Protein AF-A0A7T8GMZ3-F1 (afdb_monomer_lite)

Structure (mmCIF, N/CA/C/O backbone):
data_AF-A0A7T8GMZ3-F1
#
_entry.id   AF-A0A7T8GMZ3-F1
#
loop_
_atom_site.group_PDB
_atom_site.id
_atom_site.type_symbol
_atom_site.label_atom_id
_atom_site.label_alt_id
_atom_site.label_comp_id
_atom_site.label_asym_id
_atom_site.label_entity_id
_atom_site.label_seq_id
_atom_site.pdbx_PDB_ins_code
_atom_site.Cartn_x
_atom_site.Cartn_y
_atom_site.Cartn_z
_atom_site.occupancy
_atom_site.B_iso_or_equiv
_atom_site.auth_seq_id
_atom_site.auth_comp_id
_atom_site.auth_asym_id
_atom_site.auth_atom_id
_atom_site.pdbx_PDB_model_num
ATOM 1 N N . MET A 1 1 ? 9.319 -2.677 -17.318 1.00 57.78 1 MET A N 1
ATOM 2 C CA . MET A 1 1 ? 8.868 -2.904 -15.926 1.00 57.78 1 MET A CA 1
ATOM 3 C C . MET A 1 1 ? 9.512 -4.155 -15.301 1.00 57.78 1 MET A C 1
ATOM 5 O O . MET A 1 1 ? 8.886 -4.808 -14.489 1.00 57.78 1 MET A O 1
ATOM 9 N N . ARG A 1 2 ? 10.776 -4.483 -15.626 1.00 77.12 2 ARG A N 1
ATOM 10 C CA . ARG A 1 2 ? 11.410 -5.750 -15.202 1.00 77.12 2 ARG A CA 1
ATOM 11 C C . ARG A 1 2 ? 12.049 -5.692 -13.804 1.00 77.12 2 ARG A C 1
ATOM 13 O O . ARG A 1 2 ? 12.269 -6.721 -13.184 1.00 77.12 2 ARG A O 1
ATOM 20 N N . CYS A 1 3 ? 12.330 -4.492 -13.287 1.00 81.62 3 CYS A N 1
ATOM 21 C CA . CYS A 1 3 ? 13.079 -4.329 -12.035 1.00 81.62 3 CYS A CA 1
ATOM 22 C C . CYS A 1 3 ? 12.277 -4.707 -10.781 1.00 81.62 3 CYS A C 1
ATOM 24 O O . CYS A 1 3 ? 12.841 -5.304 -9.875 1.00 81.62 3 CYS A O 1
ATOM 26 N N . LEU A 1 4 ? 10.973 -4.402 -10.728 1.00 81.38 4 LEU A N 1
ATOM 27 C CA . LEU A 1 4 ? 10.117 -4.828 -9.608 1.00 81.38 4 LEU A CA 1
ATOM 28 C C . LEU A 1 4 ? 9.795 -6.324 -9.663 1.00 81.38 4 LEU A C 1
ATOM 30 O O . LEU A 1 4 ? 9.613 -6.943 -8.622 1.00 81.38 4 LEU A O 1
ATOM 34 N N . GLU A 1 5 ? 9.768 -6.907 -10.861 1.00 82.31 5 GLU A N 1
ATOM 35 C CA . GLU A 1 5 ? 9.602 -8.352 -11.038 1.00 82.31 5 GLU A CA 1
ATOM 36 C C . GLU A 1 5 ? 10.851 -9.103 -10.560 1.00 82.31 5 GLU A C 1
ATOM 38 O O . GLU A 1 5 ? 10.732 -10.129 -9.900 1.00 82.31 5 GLU A O 1
ATOM 43 N N . ALA A 1 6 ? 12.044 -8.558 -10.826 1.00 85.62 6 ALA A N 1
ATOM 44 C CA . ALA A 1 6 ? 13.308 -9.119 -10.356 1.00 85.62 6 ALA A CA 1
ATOM 45 C C . ALA A 1 6 ? 13.567 -8.863 -8.859 1.00 85.62 6 ALA A C 1
ATOM 47 O O . ALA A 1 6 ? 14.058 -9.746 -8.163 1.00 85.62 6 ALA A O 1
ATOM 48 N N . GLN A 1 7 ? 13.249 -7.663 -8.355 1.00 85.81 7 GLN A N 1
ATOM 49 C CA . GLN A 1 7 ? 13.487 -7.258 -6.966 1.00 85.81 7 GLN A CA 1
ATOM 50 C C . GLN A 1 7 ? 12.310 -6.423 -6.414 1.00 85.81 7 GLN A C 1
ATOM 52 O O . GLN A 1 7 ? 12.389 -5.191 -6.327 1.00 85.81 7 GLN A O 1
ATOM 57 N N . PRO A 1 8 ? 11.223 -7.071 -5.957 1.00 83.81 8 PRO A N 1
ATOM 58 C CA . PRO A 1 8 ? 9.999 -6.390 -5.510 1.00 83.81 8 PRO A CA 1
ATOM 59 C C . PRO A 1 8 ? 10.161 -5.578 -4.216 1.00 83.81 8 PRO A C 1
ATOM 61 O O . PRO A 1 8 ? 9.295 -4.771 -3.873 1.00 83.81 8 PRO A O 1
ATOM 64 N N . LYS A 1 9 ? 11.274 -5.766 -3.492 1.00 86.00 9 LYS A N 1
ATOM 65 C CA . LYS A 1 9 ? 11.631 -5.025 -2.266 1.00 86.00 9 LYS A CA 1
ATOM 66 C C . LYS A 1 9 ? 12.668 -3.920 -2.510 1.00 86.00 9 LYS A C 1
ATOM 68 O O . LYS A 1 9 ? 13.265 -3.405 -1.574 1.00 86.00 9 LYS A O 1
ATOM 73 N N . SER A 1 10 ? 12.928 -3.566 -3.770 1.00 89.50 10 SER A N 1
ATOM 74 C CA . SER A 1 10 ? 13.858 -2.484 -4.106 1.00 89.50 10 SER A CA 1
ATOM 75 C C . SER A 1 10 ? 13.242 -1.122 -3.787 1.00 89.50 10 SER A C 1
ATOM 77 O O . SER A 1 10 ? 12.399 -0.625 -4.534 1.00 89.50 10 SER A O 1
ATOM 79 N N . TYR A 1 11 ? 13.708 -0.488 -2.710 1.00 84.69 11 TYR A N 1
ATOM 80 C CA . TYR A 1 11 ? 13.287 0.864 -2.334 1.00 84.69 11 TYR A CA 1
ATOM 81 C C . TYR A 1 11 ? 13.489 1.875 -3.474 1.00 84.69 11 TYR A C 1
ATOM 83 O O . TYR A 1 11 ? 12.559 2.592 -3.842 1.00 84.69 11 TYR A O 1
ATOM 91 N N . CYS A 1 12 ? 14.675 1.880 -4.094 1.00 87.38 12 CYS A N 1
ATOM 92 C CA . CYS A 1 12 ? 15.011 2.813 -5.172 1.00 87.38 12 CYS A CA 1
ATOM 93 C C . CYS A 1 12 ? 14.072 2.678 -6.375 1.00 87.38 12 CYS A C 1
ATOM 95 O O . CYS A 1 12 ? 13.727 3.679 -6.993 1.00 87.38 12 CYS A O 1
ATOM 97 N N . THR A 1 13 ? 13.620 1.459 -6.690 1.00 90.81 13 THR A N 1
ATOM 98 C CA . THR A 1 13 ? 12.714 1.233 -7.824 1.00 90.81 13 THR A CA 1
ATOM 99 C C . THR A 1 13 ? 11.327 1.815 -7.553 1.00 90.81 13 THR A C 1
ATOM 101 O O . THR A 1 13 ? 10.772 2.496 -8.416 1.00 90.81 13 THR A O 1
ATOM 104 N N . TRP A 1 14 ? 10.782 1.601 -6.352 1.00 88.75 14 TRP A N 1
ATOM 105 C CA . TRP A 1 14 ? 9.508 2.201 -5.940 1.00 88.75 14 TRP A CA 1
ATOM 106 C C . TRP A 1 14 ? 9.589 3.729 -5.887 1.00 88.75 14 TRP A C 1
ATOM 108 O O . TRP A 1 14 ? 8.703 4.415 -6.396 1.00 88.75 14 TRP A O 1
ATOM 118 N N . HIS A 1 15 ? 10.678 4.263 -5.333 1.00 86.88 15 HIS A N 1
ATOM 119 C CA . HIS A 1 15 ? 10.877 5.704 -5.214 1.00 86.88 15 HIS A CA 1
ATOM 120 C C . HIS A 1 15 ? 11.046 6.382 -6.579 1.00 86.88 15 HIS A C 1
ATOM 122 O O . HIS A 1 15 ? 10.379 7.371 -6.867 1.00 86.88 15 HIS A O 1
ATOM 128 N N . HIS A 1 16 ? 11.877 5.818 -7.458 1.00 88.62 16 HIS A N 1
ATOM 129 C CA . HIS A 1 16 ? 12.064 6.347 -8.807 1.00 88.62 16 HIS A CA 1
ATOM 130 C C . HIS A 1 16 ? 10.757 6.331 -9.60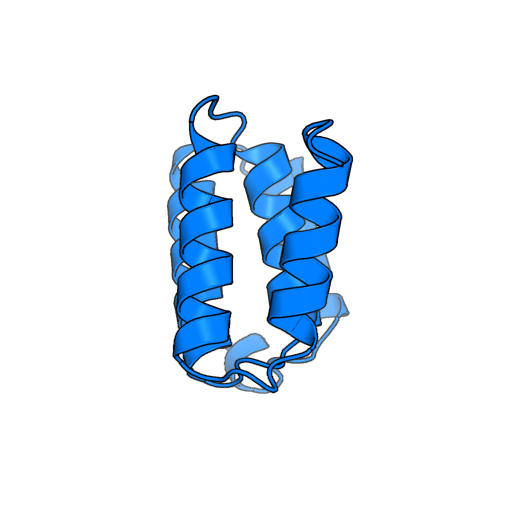9 1.00 88.62 16 HIS A C 1
ATOM 132 O O . HIS A 1 16 ? 10.445 7.285 -10.318 1.00 88.62 16 HIS A O 1
ATOM 138 N N . ARG A 1 17 ? 9.946 5.277 -9.448 1.00 90.06 17 ARG A N 1
ATOM 139 C CA . ARG A 1 17 ? 8.623 5.198 -10.070 1.00 90.06 17 ARG A CA 1
ATOM 140 C C . ARG A 1 17 ? 7.694 6.310 -9.585 1.00 90.06 17 ARG A C 1
ATOM 142 O O . ARG A 1 17 ? 7.010 6.912 -10.407 1.00 90.06 17 ARG A O 1
ATOM 149 N N . LEU A 1 18 ? 7.681 6.588 -8.280 1.00 88.06 18 LEU A N 1
ATOM 150 C CA . LEU A 1 18 ? 6.905 7.692 -7.714 1.00 88.06 18 LEU A CA 1
ATOM 151 C C . LEU A 1 18 ? 7.346 9.041 -8.298 1.00 88.06 18 LEU A C 1
ATOM 153 O O . LEU A 1 18 ? 6.496 9.819 -8.713 1.00 88.06 18 LEU A O 1
ATOM 157 N N . TRP A 1 19 ? 8.658 9.278 -8.374 1.00 87.62 19 TRP A N 1
ATOM 158 C CA . TRP A 1 19 ? 9.232 10.515 -8.909 1.00 87.62 19 TRP A CA 1
ATOM 159 C C . TRP A 1 19 ? 8.844 10.761 -10.375 1.00 87.62 19 TRP A C 1
ATOM 161 O O . TRP A 1 19 ? 8.419 11.858 -10.724 1.00 87.62 19 TRP A O 1
ATOM 171 N N . ILE A 1 20 ? 8.896 9.732 -11.231 1.00 88.31 20 ILE A N 1
ATOM 172 C CA . ILE A 1 20 ? 8.454 9.861 -12.633 1.00 88.31 20 ILE A CA 1
ATOM 173 C C . ILE A 1 20 ? 6.978 10.280 -12.706 1.00 88.31 20 ILE A C 1
ATOM 175 O O . ILE A 1 20 ? 6.612 11.136 -13.510 1.00 88.31 20 ILE A O 1
ATOM 179 N N . LEU A 1 21 ? 6.125 9.670 -11.880 1.00 85.94 21 LEU A N 1
ATOM 180 C CA . LEU A 1 21 ? 4.690 9.956 -11.877 1.00 85.94 21 LEU A CA 1
ATOM 181 C C . LEU A 1 21 ? 4.360 11.328 -11.275 1.00 85.94 21 LEU A C 1
ATOM 183 O O . LEU A 1 21 ? 3.350 11.911 -11.654 1.00 85.94 21 LEU A O 1
ATOM 187 N N . SER A 1 22 ? 5.181 11.846 -10.355 1.00 82.12 22 SER A N 1
ATOM 188 C CA . SER A 1 22 ? 4.955 13.166 -9.758 1.00 82.12 22 SER A CA 1
ATOM 189 C C . SER A 1 22 ? 5.458 14.316 -10.623 1.00 82.12 22 SER A C 1
ATOM 191 O O . SER A 1 22 ? 4.766 15.323 -10.720 1.00 82.12 22 SER A O 1
ATOM 193 N N . GLU A 1 23 ? 6.636 14.175 -11.237 1.00 81.38 23 GLU A N 1
ATOM 194 C CA . GLU A 1 23 ? 7.306 15.288 -11.924 1.00 81.38 23 GLU A CA 1
ATOM 195 C C . GLU A 1 23 ? 7.052 15.318 -13.431 1.00 81.38 23 GLU A C 1
ATOM 197 O O . GLU A 1 23 ? 7.029 16.387 -14.035 1.00 81.38 23 GLU A O 1
ATOM 202 N N . TYR A 1 24 ? 6.897 14.152 -14.062 1.00 72.69 24 TYR A N 1
ATOM 203 C CA . TYR A 1 24 ? 6.940 14.054 -15.523 1.00 72.69 24 TYR A CA 1
ATOM 204 C C . TYR A 1 24 ? 5.592 13.704 -16.160 1.00 72.69 24 TYR A C 1
ATOM 206 O O . TYR A 1 24 ? 5.359 14.031 -17.322 1.00 72.69 24 TYR A O 1
ATOM 214 N N . ASN A 1 25 ? 4.696 13.017 -15.444 1.00 66.19 25 ASN A N 1
ATOM 215 C CA . ASN A 1 25 ? 3.456 12.508 -16.035 1.00 66.19 25 ASN A CA 1
ATOM 216 C C . ASN A 1 25 ? 2.293 12.494 -15.036 1.00 66.19 25 ASN A C 1
ATOM 218 O O . ASN A 1 25 ? 1.860 11.434 -14.581 1.00 66.19 25 ASN A O 1
ATOM 222 N N . SER A 1 26 ? 1.776 13.686 -14.734 1.00 69.88 26 SER A N 1
ATOM 223 C CA . SER A 1 26 ? 0.692 13.929 -13.772 1.00 69.88 26 SER A CA 1
ATOM 224 C C . SER A 1 26 ? -0.703 13.539 -14.279 1.00 69.88 26 SER A C 1
ATOM 226 O O . SER A 1 26 ? -1.693 14.125 -13.846 1.00 69.88 26 SER A O 1
ATOM 228 N N . ASP A 1 27 ? -0.802 12.581 -15.204 1.00 79.88 27 ASP A N 1
ATOM 229 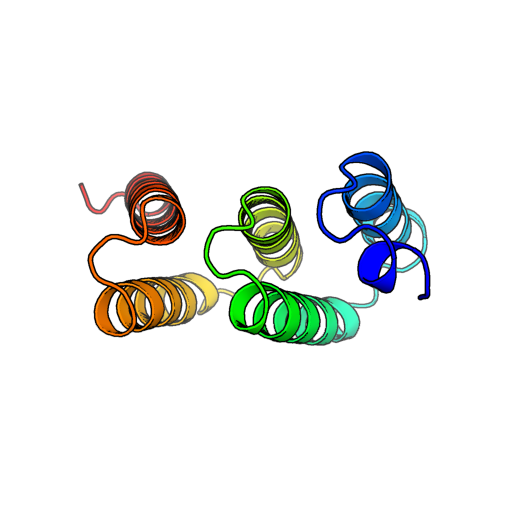C CA . ASP A 1 27 ? -2.078 12.061 -15.696 1.00 79.88 27 ASP A CA 1
ATOM 230 C C . ASP A 1 27 ? -2.838 11.361 -14.550 1.00 79.88 27 ASP A C 1
ATOM 232 O O . ASP A 1 27 ? -2.394 10.308 -14.070 1.00 79.88 27 ASP A O 1
ATOM 236 N N . PRO A 1 28 ? -3.995 11.897 -14.111 1.00 75.38 28 PRO A N 1
ATOM 237 C CA . PRO A 1 28 ? -4.743 11.341 -12.989 1.00 75.38 28 PRO A CA 1
ATOM 238 C C . PRO A 1 28 ? -5.200 9.892 -13.203 1.00 75.38 28 PRO A C 1
ATOM 240 O O . PRO A 1 28 ? -5.370 9.159 -12.228 1.00 75.38 28 PRO A O 1
ATOM 243 N N . SER A 1 29 ? -5.363 9.454 -14.458 1.00 79.19 29 SER A N 1
ATOM 244 C CA . SER A 1 29 ? -5.780 8.085 -14.789 1.00 79.19 29 SER A CA 1
ATOM 245 C C . SER A 1 29 ? -4.723 7.033 -14.423 1.00 79.19 29 SER A C 1
ATOM 247 O O . SER A 1 29 ? -5.040 5.858 -14.207 1.00 79.19 29 SER A O 1
ATOM 249 N N . ARG A 1 30 ? -3.455 7.444 -14.279 1.00 85.00 30 ARG A N 1
ATOM 250 C CA . ARG A 1 30 ? -2.355 6.539 -13.927 1.00 85.00 30 ARG A CA 1
ATOM 251 C C . ARG A 1 30 ? -2.401 6.095 -12.473 1.00 85.00 30 ARG A C 1
ATOM 253 O O . ARG A 1 30 ? -1.988 4.974 -12.190 1.00 85.00 30 ARG A O 1
ATOM 260 N N . TRP A 1 31 ? -2.953 6.901 -11.565 1.00 88.19 31 TRP A N 1
ATOM 261 C CA . TRP A 1 31 ? -3.032 6.535 -10.147 1.00 88.19 31 TRP A CA 1
ATOM 262 C C . TRP A 1 31 ? -3.884 5.281 -9.918 1.00 88.19 31 TRP A C 1
ATOM 264 O O . TRP A 1 31 ? -3.509 4.430 -9.115 1.00 88.19 31 TRP A O 1
ATOM 274 N N . ASP A 1 32 ? -4.971 5.104 -10.675 1.00 87.94 32 ASP A N 1
ATOM 275 C CA . ASP A 1 32 ? -5.803 3.892 -10.608 1.00 87.94 32 ASP A CA 1
ATOM 276 C C . ASP A 1 32 ? -5.035 2.644 -11.110 1.00 87.94 32 ASP A C 1
ATOM 278 O O . ASP A 1 32 ? -5.147 1.547 -10.546 1.00 87.94 32 ASP A O 1
ATOM 282 N N . SER A 1 33 ? -4.164 2.817 -12.112 1.00 90.12 33 SER A N 1
ATOM 283 C CA . SER A 1 33 ? -3.260 1.756 -12.582 1.00 90.12 33 SER A CA 1
ATOM 284 C C . SER A 1 33 ? -2.190 1.405 -11.539 1.00 90.12 33 SER A C 1
ATOM 286 O O . SER A 1 33 ? -1.886 0.227 -11.342 1.00 90.12 33 SER A O 1
ATOM 288 N N . GLU A 1 34 ? -1.650 2.392 -10.818 1.00 92.12 34 GLU A N 1
ATOM 289 C CA . GLU A 1 34 ? -0.687 2.146 -9.736 1.00 92.12 34 GLU A CA 1
ATOM 290 C C . GLU A 1 34 ? -1.314 1.436 -8.532 1.00 92.12 34 GLU A C 1
ATOM 292 O O . GLU A 1 34 ? -0.678 0.571 -7.926 1.00 92.12 34 GLU A O 1
ATOM 297 N N . LEU A 1 35 ? -2.573 1.728 -8.197 1.00 91.56 35 LEU A N 1
ATOM 298 C CA . LEU A 1 35 ? -3.297 0.973 -7.169 1.00 91.56 35 LEU A CA 1
ATOM 299 C C . LEU A 1 35 ? -3.497 -0.487 -7.583 1.00 91.56 35 LEU A C 1
ATOM 301 O O . LEU A 1 35 ? -3.304 -1.393 -6.769 1.00 91.56 35 LEU A O 1
ATOM 305 N N . SER A 1 36 ? -3.805 -0.727 -8.857 1.00 92.31 36 SER A N 1
ATOM 306 C CA . SER A 1 36 ? -3.902 -2.082 -9.411 1.00 92.31 36 SER A CA 1
ATOM 307 C C . SER A 1 36 ? -2.556 -2.815 -9.349 1.00 92.31 36 SER A C 1
ATOM 309 O O . SER A 1 36 ? -2.500 -3.994 -8.991 1.00 92.31 36 SER A O 1
ATOM 311 N N . LEU A 1 37 ? -1.449 -2.109 -9.608 1.00 93.19 37 LEU A N 1
ATOM 312 C CA . LEU A 1 37 ? -0.096 -2.638 -9.435 1.00 93.19 37 LEU A CA 1
ATOM 313 C C . LEU A 1 37 ? 0.176 -3.016 -7.972 1.00 93.19 37 LEU A C 1
ATOM 315 O O . LEU A 1 37 ? 0.681 -4.107 -7.707 1.00 93.19 37 LEU A O 1
ATOM 319 N N . CYS A 1 38 ? -0.205 -2.159 -7.021 1.00 93.94 38 CYS A N 1
ATOM 320 C CA . CYS A 1 38 ? -0.083 -2.457 -5.594 1.00 93.94 38 CYS A CA 1
ATOM 321 C C . CYS A 1 38 ? -0.865 -3.719 -5.219 1.00 93.94 38 CYS A C 1
ATOM 323 O O . CYS A 1 38 ? -0.337 -4.587 -4.531 1.00 93.94 38 CYS A O 1
ATOM 325 N N . ASN A 1 39 ? -2.101 -3.858 -5.709 1.00 93.81 39 ASN A N 1
ATOM 326 C CA . ASN A 1 39 ? -2.923 -5.041 -5.455 1.00 93.81 39 ASN A CA 1
ATOM 327 C C . ASN A 1 39 ? -2.227 -6.321 -5.938 1.00 93.81 39 ASN A C 1
ATOM 329 O O . ASN A 1 39 ? -2.192 -7.308 -5.203 1.00 93.81 39 ASN A O 1
ATOM 333 N N . LYS A 1 40 ? -1.615 -6.285 -7.131 1.00 93.94 40 LYS A N 1
ATOM 334 C CA . LYS A 1 40 ? -0.826 -7.400 -7.670 1.00 93.94 40 LYS A CA 1
ATOM 335 C C . LYS A 1 40 ? 0.346 -7.748 -6.748 1.00 93.94 40 LYS A C 1
ATOM 337 O O . LYS A 1 40 ? 0.461 -8.896 -6.327 1.00 93.94 40 LYS A O 1
ATOM 342 N N . TYR A 1 41 ? 1.196 -6.790 -6.382 1.00 93.00 41 TYR A N 1
ATOM 343 C CA . TYR A 1 41 ? 2.369 -7.085 -5.545 1.00 93.00 41 TYR A CA 1
ATOM 344 C C . TYR A 1 41 ? 2.006 -7.492 -4.111 1.00 93.00 41 TYR A C 1
ATOM 346 O O . TYR A 1 41 ? 2.674 -8.357 -3.555 1.00 93.00 41 TYR A O 1
ATOM 354 N N . LEU A 1 42 ? 0.916 -6.964 -3.548 1.00 94.25 42 LEU A N 1
ATOM 355 C CA . LEU A 1 42 ? 0.390 -7.397 -2.247 1.00 94.25 42 LEU A CA 1
ATOM 356 C C . LEU A 1 42 ? -0.326 -8.750 -2.297 1.00 94.25 42 LEU A C 1
ATOM 358 O O . LEU A 1 42 ? -0.583 -9.333 -1.249 1.00 94.25 42 LEU A O 1
ATOM 362 N N . SER A 1 43 ? -0.695 -9.248 -3.479 1.00 91.75 43 SER A N 1
ATOM 363 C CA . SER A 1 43 ? -1.142 -10.639 -3.632 1.00 91.75 43 SER A CA 1
ATOM 364 C C . SER A 1 43 ? 0.031 -11.621 -3.698 1.00 91.75 43 SER A C 1
ATOM 366 O O . SER A 1 43 ? -0.123 -12.770 -3.304 1.00 91.75 43 SER A O 1
ATOM 368 N N . LEU A 1 44 ? 1.204 -11.161 -4.156 1.00 91.38 44 LEU A N 1
ATOM 369 C CA . LEU A 1 44 ? 2.436 -11.956 -4.217 1.00 91.38 44 LEU A CA 1
ATOM 370 C C . LEU A 1 44 ? 3.175 -11.991 -2.872 1.00 91.38 44 LEU A C 1
ATOM 372 O O . LEU A 1 44 ? 3.656 -13.039 -2.459 1.00 91.38 44 LEU A O 1
ATOM 376 N N . ASP A 1 45 ? 3.273 -10.846 -2.196 1.00 91.56 45 ASP A N 1
ATOM 377 C CA . ASP A 1 45 ? 3.827 -10.719 -0.847 1.00 91.56 45 ASP A CA 1
ATOM 378 C C . ASP A 1 45 ? 2.998 -9.694 -0.069 1.00 91.56 45 ASP A C 1
ATOM 380 O O . ASP A 1 45 ? 3.203 -8.480 -0.146 1.00 91.56 45 ASP A O 1
ATOM 384 N N . GLU A 1 46 ? 2.044 -10.198 0.704 1.00 91.69 46 GLU A N 1
ATOM 385 C CA . GLU A 1 46 ? 1.133 -9.381 1.505 1.00 91.69 46 GLU A CA 1
ATOM 386 C C . GLU A 1 46 ? 1.824 -8.622 2.651 1.00 91.69 46 GLU A C 1
ATOM 388 O O . GLU A 1 46 ? 1.232 -7.707 3.229 1.00 91.69 46 GLU A O 1
ATOM 393 N N . ARG A 1 47 ? 3.072 -8.986 2.979 1.00 90.12 47 ARG A N 1
ATOM 394 C CA . ARG A 1 47 ? 3.909 -8.334 3.995 1.00 90.12 47 ARG A CA 1
ATOM 395 C C . ARG A 1 47 ? 4.923 -7.377 3.369 1.00 90.12 47 ARG A C 1
ATOM 397 O O . ARG A 1 47 ? 5.786 -6.850 4.073 1.00 90.12 47 ARG A O 1
ATOM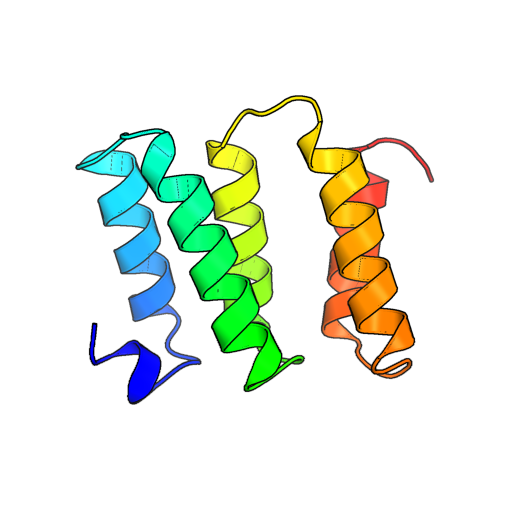 404 N N . ASN A 1 48 ? 4.848 -7.132 2.057 1.00 91.06 48 ASN A N 1
ATOM 405 C CA . ASN A 1 48 ? 5.742 -6.207 1.372 1.00 91.06 48 ASN A CA 1
ATOM 406 C C . ASN A 1 48 ? 5.481 -4.762 1.816 1.00 91.06 48 ASN A C 1
ATOM 408 O O . ASN A 1 48 ? 4.671 -4.036 1.236 1.00 91.06 48 ASN A O 1
ATOM 412 N N . PHE A 1 49 ? 6.219 -4.339 2.838 1.00 88.44 49 PHE A N 1
ATOM 413 C CA . PHE A 1 49 ? 6.130 -3.007 3.420 1.00 88.44 49 PHE A CA 1
ATOM 414 C C . PHE A 1 49 ? 6.366 -1.884 2.396 1.00 88.44 49 PHE A C 1
ATOM 416 O O . PHE A 1 49 ? 5.657 -0.884 2.417 1.00 88.44 49 PHE A O 1
ATOM 423 N N . HIS A 1 50 ? 7.281 -2.069 1.438 1.00 89.81 50 HIS A N 1
ATOM 424 C CA . HIS A 1 50 ? 7.539 -1.064 0.399 1.00 89.81 50 HIS A CA 1
ATOM 425 C C . HIS A 1 50 ? 6.321 -0.836 -0.498 1.00 89.81 50 HIS A C 1
ATOM 427 O O . HIS A 1 50 ? 6.039 0.296 -0.882 1.00 89.81 50 HIS A O 1
ATOM 433 N N . CYS A 1 51 ? 5.583 -1.904 -0.809 1.00 93.19 51 CYS A N 1
ATOM 434 C CA . CYS A 1 51 ? 4.357 -1.800 -1.589 1.00 93.19 51 CYS A CA 1
ATOM 435 C C . CYS A 1 51 ? 3.236 -1.117 -0.792 1.00 93.19 51 CYS A C 1
ATOM 437 O O . CYS A 1 51 ? 2.492 -0.313 -1.354 1.00 93.19 51 CYS A O 1
ATOM 439 N N . TRP A 1 52 ? 3.127 -1.403 0.510 1.00 93.38 52 TRP A N 1
ATOM 440 C CA . TRP A 1 52 ? 2.182 -0.724 1.403 1.00 93.38 52 TRP A CA 1
ATOM 441 C C . TRP A 1 52 ? 2.461 0.779 1.498 1.00 93.38 52 TRP A C 1
ATOM 443 O O . TRP A 1 52 ? 1.540 1.581 1.348 1.00 93.38 52 TRP A O 1
ATOM 453 N N . ASP A 1 53 ? 3.723 1.170 1.678 1.00 90.12 53 ASP A N 1
ATOM 454 C CA . ASP A 1 53 ? 4.119 2.579 1.694 1.00 90.12 53 ASP A CA 1
ATOM 455 C C . ASP A 1 53 ? 3.869 3.252 0.344 1.00 90.12 53 ASP A C 1
ATOM 457 O O . ASP A 1 53 ? 3.253 4.318 0.296 1.00 90.12 53 ASP A O 1
ATOM 461 N N . TYR A 1 54 ? 4.263 2.611 -0.761 1.00 92.25 54 TYR A N 1
ATOM 462 C CA . TYR A 1 54 ? 4.006 3.122 -2.108 1.00 92.25 54 TYR A CA 1
ATOM 463 C C . TYR A 1 54 ? 2.509 3.365 -2.351 1.00 92.25 54 TYR A C 1
ATOM 465 O O . TYR A 1 54 ? 2.132 4.433 -2.835 1.00 92.25 54 TYR A O 1
ATOM 473 N N . ARG A 1 55 ? 1.641 2.438 -1.920 1.00 92.75 55 ARG A N 1
ATOM 474 C CA . ARG A 1 55 ? 0.182 2.596 -1.996 1.00 92.75 55 ARG A CA 1
ATOM 475 C C . ARG A 1 55 ? -0.303 3.855 -1.268 1.00 92.75 55 ARG A C 1
ATOM 477 O O . ARG A 1 55 ? -1.136 4.573 -1.813 1.00 92.75 55 ARG A O 1
ATOM 484 N N . ARG A 1 56 ? 0.236 4.181 -0.082 1.00 89.19 56 ARG A N 1
ATOM 485 C CA . ARG A 1 56 ? -0.116 5.426 0.647 1.00 89.19 56 ARG A CA 1
ATOM 486 C C . ARG A 1 56 ? 0.215 6.673 -0.163 1.00 89.19 56 ARG A C 1
ATOM 488 O O . ARG A 1 56 ? -0.590 7.600 -0.207 1.00 89.19 56 ARG A O 1
ATOM 495 N N . PHE A 1 57 ? 1.385 6.698 -0.800 1.00 88.25 57 PHE A N 1
ATOM 496 C CA . PHE A 1 57 ? 1.795 7.827 -1.637 1.00 88.25 57 PHE A CA 1
ATOM 497 C C . PHE A 1 57 ? 0.922 7.971 -2.885 1.00 88.25 57 PHE A C 1
ATOM 499 O O . PHE A 1 57 ? 0.546 9.083 -3.241 1.00 88.25 57 PHE A O 1
ATOM 506 N N . VAL A 1 58 ? 0.553 6.862 -3.528 1.00 89.38 58 VAL A N 1
ATOM 507 C CA . VAL A 1 58 ? -0.365 6.879 -4.676 1.00 89.38 58 VAL A CA 1
ATOM 508 C C . VAL A 1 58 ? -1.719 7.480 -4.282 1.00 89.38 58 VAL A C 1
ATOM 510 O O . VAL A 1 58 ? -2.233 8.356 -4.978 1.00 89.38 58 VAL A O 1
ATOM 513 N N . LEU A 1 59 ? -2.277 7.076 -3.136 1.00 87.88 59 LEU A N 1
ATOM 514 C CA . LEU A 1 59 ? -3.562 7.595 -2.656 1.00 87.88 59 LEU A CA 1
ATOM 515 C C . LEU A 1 59 ? -3.507 9.088 -2.315 1.00 87.88 59 LEU A C 1
ATOM 517 O O . LEU A 1 59 ? -4.444 9.814 -2.641 1.00 87.88 59 LEU A O 1
ATOM 521 N N . SER A 1 60 ? -2.407 9.571 -1.725 1.00 84.62 6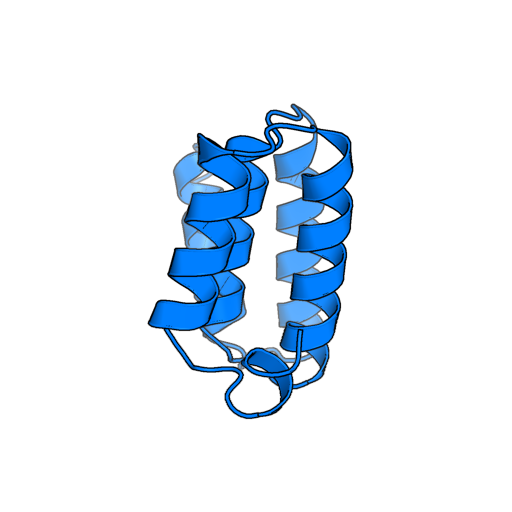0 SER A N 1
ATOM 522 C CA . SER A 1 60 ? -2.267 11.000 -1.414 1.00 84.62 60 SER A CA 1
ATOM 523 C C . SER A 1 60 ? -2.208 11.879 -2.668 1.00 84.62 60 SER A C 1
ATOM 525 O O . SER A 1 60 ? -2.625 13.035 -2.625 1.00 84.62 60 SER A O 1
ATOM 527 N N . LYS A 1 61 ? -1.743 11.336 -3.801 1.00 83.88 61 LYS A N 1
ATOM 528 C CA . LYS A 1 61 ? -1.708 12.038 -5.093 1.00 83.88 61 LYS A CA 1
ATOM 529 C C . LYS A 1 61 ? -3.013 11.933 -5.888 1.00 83.88 61 LYS A C 1
ATOM 531 O O . LYS A 1 61 ? -3.336 12.873 -6.609 1.00 83.88 61 LYS A O 1
ATOM 536 N N . ARG A 1 62 ? -3.781 10.846 -5.724 1.00 83.44 62 ARG A N 1
ATOM 537 C CA . ARG A 1 62 ? -5.060 10.590 -6.424 1.00 83.44 62 ARG A CA 1
ATOM 538 C C . ARG 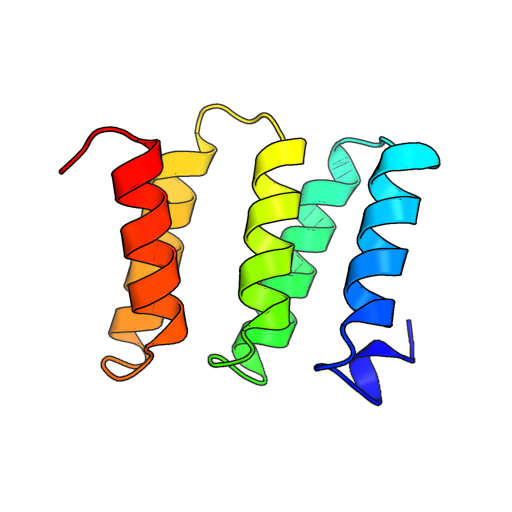A 1 62 ? -6.152 11.633 -6.120 1.00 83.44 62 ARG A C 1
ATOM 540 O O . ARG A 1 62 ? -7.054 11.776 -6.936 1.00 83.44 62 ARG A O 1
ATOM 547 N N . GLN A 1 63 ? -6.084 12.344 -4.984 1.00 69.25 63 GLN A N 1
ATOM 548 C CA . GLN A 1 63 ? -7.002 13.437 -4.587 1.00 69.25 63 GLN A CA 1
ATOM 549 C C . GLN A 1 63 ? -8.510 13.131 -4.788 1.00 69.25 63 GLN A C 1
ATOM 551 O O . GLN A 1 63 ? -9.283 14.005 -5.172 1.00 69.25 63 GLN A O 1
ATOM 556 N N . LYS A 1 64 ? -8.957 11.892 -4.526 1.00 69.19 64 LYS A N 1
ATOM 557 C CA . LYS A 1 64 ? -10.387 11.514 -4.536 1.00 69.19 64 LYS A CA 1
ATOM 558 C C . LYS A 1 64 ? -10.957 11.521 -3.115 1.00 69.19 64 LYS A C 1
ATOM 560 O O . LYS A 1 64 ? -10.360 10.930 -2.217 1.00 69.19 64 LYS A O 1
ATOM 565 N N . SER A 1 65 ? -12.124 12.142 -2.929 1.00 59.12 65 SER A N 1
ATOM 566 C CA . SER A 1 65 ? -12.816 12.271 -1.634 1.00 59.12 65 SER A CA 1
ATOM 567 C C . SER A 1 65 ? -13.228 10.928 -1.020 1.00 59.12 65 SER A C 1
ATOM 569 O O . SER A 1 65 ? -13.091 10.742 0.186 1.00 59.12 65 SER A O 1
ATOM 571 N N . ASP A 1 66 ? -13.648 9.965 -1.844 1.00 61.62 66 ASP A N 1
ATOM 572 C CA . ASP A 1 66 ? -14.168 8.665 -1.377 1.00 61.62 66 ASP A CA 1
ATOM 573 C C . ASP A 1 66 ? -13.070 7.643 -1.044 1.00 61.62 66 ASP A C 1
ATOM 575 O O . ASP A 1 66 ? -13.335 6.557 -0.528 1.00 61.62 66 ASP A O 1
ATOM 579 N N . SER A 1 67 ? -11.806 8.013 -1.262 1.00 70.25 67 SER A N 1
ATOM 580 C CA . SER A 1 67 ? -10.655 7.123 -1.110 1.00 70.25 67 SER A CA 1
ATOM 581 C C . SER A 1 67 ? -10.450 6.600 0.317 1.00 70.25 67 SER A C 1
ATOM 583 O O . SER A 1 67 ? -9.727 5.627 0.501 1.00 70.25 67 SER A O 1
ATOM 585 N N . SER A 1 68 ? -11.029 7.247 1.331 1.00 78.50 68 SER A N 1
ATOM 586 C CA . SER A 1 68 ? -10.844 6.860 2.735 1.00 78.50 68 SER A CA 1
ATOM 587 C C . SER A 1 68 ? -11.602 5.580 3.097 1.00 78.50 68 SER A C 1
ATOM 589 O O . SER A 1 68 ? -11.033 4.682 3.719 1.00 78.50 68 SER A O 1
ATOM 591 N N . SER A 1 69 ? -12.873 5.477 2.691 1.00 85.25 69 SER A N 1
ATOM 592 C CA . SER A 1 69 ? -13.705 4.312 3.018 1.00 85.25 69 SER A CA 1
ATOM 593 C C . SER A 1 69 ? -13.240 3.079 2.251 1.00 85.25 69 SER A C 1
ATOM 595 O O . SER A 1 69 ? -13.007 2.043 2.865 1.00 85.25 69 SER A O 1
ATOM 597 N N . GLU A 1 70 ? -13.002 3.228 0.941 1.00 88.25 70 GLU A N 1
ATOM 598 C CA . GLU A 1 70 ? -12.473 2.160 0.078 1.00 88.25 70 GLU A CA 1
ATOM 599 C C . GLU A 1 70 ? -11.192 1.547 0.662 1.00 88.25 70 GLU A C 1
ATOM 601 O O . GLU A 1 70 ? -10.991 0.332 0.649 1.00 88.25 70 GLU A O 1
ATOM 606 N N . GLU A 1 71 ? -10.317 2.391 1.208 1.00 90.69 71 GLU A N 1
ATOM 607 C CA . GLU A 1 71 ? -9.026 1.948 1.715 1.00 90.69 71 GLU A CA 1
ATOM 608 C C . GLU A 1 71 ? -9.118 1.301 3.106 1.00 90.69 71 GLU A C 1
ATOM 610 O O . GLU A 1 71 ? -8.388 0.354 3.423 1.00 90.69 71 GLU A O 1
ATOM 615 N N . LEU A 1 72 ? -10.055 1.760 3.939 1.00 91.69 72 LEU A N 1
ATOM 616 C CA . LEU A 1 72 ? -10.382 1.069 5.181 1.00 91.69 72 LEU A CA 1
ATOM 617 C C . LEU A 1 72 ? -10.946 -0.326 4.895 1.00 91.69 72 LEU A C 1
ATOM 619 O O . LEU A 1 72 ? -10.535 -1.269 5.574 1.00 91.69 72 LEU A O 1
ATOM 623 N N . ASP A 1 73 ? -11.803 -0.480 3.891 1.00 93.38 73 ASP A N 1
ATOM 624 C CA . ASP A 1 73 ? -12.334 -1.787 3.494 1.00 93.38 73 ASP A CA 1
ATOM 625 C C . ASP A 1 73 ? -11.222 -2.687 2.945 1.00 93.38 73 ASP A C 1
ATOM 627 O O . ASP A 1 73 ? -11.042 -3.807 3.428 1.00 93.38 73 ASP A O 1
ATOM 631 N N . PHE A 1 74 ? -10.364 -2.158 2.065 1.00 93.75 74 PHE A N 1
ATOM 632 C CA . PHE A 1 74 ? -9.200 -2.883 1.548 1.00 93.75 74 PHE A CA 1
ATOM 633 C C . PHE A 1 74 ? -8.287 -3.408 2.666 1.00 93.75 74 PHE A C 1
ATOM 635 O O . PHE A 1 74 ? -7.898 -4.579 2.671 1.00 93.75 74 PHE A O 1
ATOM 642 N N . SER A 1 75 ? -7.949 -2.559 3.644 1.00 93.94 75 SER A N 1
ATOM 643 C CA . SER A 1 75 ? -7.114 -2.976 4.778 1.00 93.94 75 SER A CA 1
ATOM 644 C C . SER A 1 75 ? -7.790 -4.058 5.626 1.00 93.94 75 SER A C 1
ATOM 646 O O . SER A 1 75 ? -7.120 -4.981 6.092 1.00 93.94 75 SER A O 1
ATOM 648 N N . MET A 1 76 ? -9.114 -3.981 5.793 1.00 94.94 76 MET A N 1
ATOM 649 C CA . MET A 1 76 ? -9.884 -4.969 6.541 1.00 94.94 76 MET A CA 1
ATOM 650 C C . MET A 1 76 ? -9.933 -6.312 5.812 1.00 94.94 76 MET A C 1
ATOM 652 O O . MET A 1 76 ? -9.790 -7.352 6.449 1.00 94.94 76 MET A O 1
ATOM 656 N N . ASP A 1 77 ? -10.072 -6.311 4.489 1.00 95.38 77 ASP A N 1
ATOM 657 C CA . ASP A 1 77 ? -10.059 -7.537 3.692 1.00 95.38 77 ASP A CA 1
ATOM 658 C C . ASP A 1 77 ? -8.701 -8.240 3.752 1.00 95.38 77 ASP A C 1
ATOM 660 O O . ASP A 1 77 ? -8.639 -9.463 3.883 1.00 95.38 77 ASP A O 1
ATOM 664 N N . LYS A 1 78 ? -7.597 -7.480 3.760 1.00 94.81 78 LYS A N 1
ATOM 665 C CA . LYS A 1 78 ? -6.253 -8.045 3.964 1.00 94.81 78 LYS A CA 1
ATOM 666 C C . LYS A 1 78 ? -6.072 -8.640 5.361 1.00 94.81 78 LYS A C 1
ATOM 668 O O . LYS A 1 78 ? -5.488 -9.713 5.480 1.00 94.81 78 LYS A O 1
ATOM 673 N N . ILE A 1 79 ? -6.622 -8.004 6.396 1.00 95.50 79 ILE A N 1
ATOM 674 C CA . ILE A 1 79 ? -6.636 -8.552 7.762 1.00 95.50 79 ILE A CA 1
ATOM 675 C C . ILE A 1 79 ? -7.493 -9.822 7.840 1.00 95.50 79 ILE A C 1
ATOM 677 O O . ILE A 1 79 ? -7.096 -10.788 8.479 1.00 95.50 79 ILE A O 1
ATOM 681 N N . LYS A 1 80 ? -8.661 -9.859 7.190 1.00 95.75 80 LYS A N 1
ATOM 682 C CA . LYS A 1 80 ? -9.513 -11.061 7.163 1.00 95.75 80 LYS A CA 1
ATOM 683 C C . LYS A 1 80 ? -8.834 -12.224 6.439 1.00 95.75 80 LYS A C 1
ATOM 685 O O . LYS A 1 80 ? -8.961 -13.359 6.883 1.00 95.75 80 LYS A O 1
ATOM 690 N N . ALA A 1 81 ? -8.118 -11.943 5.350 1.00 94.12 81 ALA A N 1
ATOM 691 C CA . ALA A 1 81 ? -7.369 -12.952 4.605 1.00 94.12 81 ALA A CA 1
ATOM 692 C C . ALA A 1 81 ? -6.175 -13.500 5.404 1.00 94.12 81 ALA A C 1
ATOM 694 O O . ALA A 1 81 ? -5.917 -14.701 5.377 1.00 94.12 81 ALA A O 1
ATOM 695 N N . ASN A 1 82 ? -5.472 -12.638 6.146 1.00 92.94 82 ASN A N 1
ATOM 696 C CA . ASN A 1 82 ? -4.429 -13.040 7.083 1.00 92.94 82 ASN A CA 1
ATOM 697 C C . ASN A 1 82 ? -4.453 -12.163 8.338 1.00 92.94 82 ASN A C 1
ATOM 699 O O . ASN A 1 82 ? -3.893 -11.063 8.370 1.00 92.94 82 ASN A O 1
ATOM 703 N N . PHE A 1 83 ? -5.038 -12.699 9.408 1.00 93.56 83 PHE A N 1
ATOM 704 C CA . PHE A 1 83 ? -5.190 -11.982 10.675 1.00 93.56 83 PHE A CA 1
ATOM 705 C C . PHE A 1 83 ?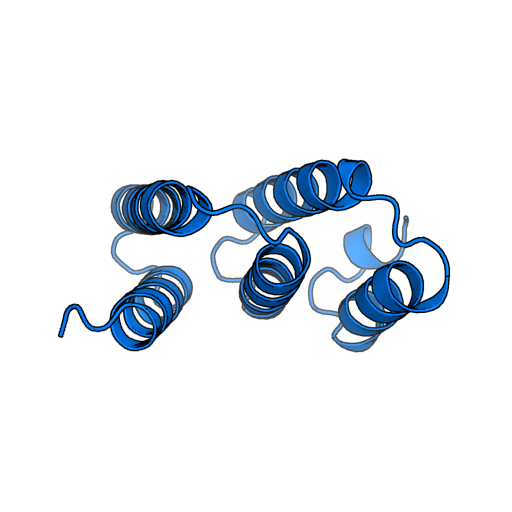 -3.849 -11.535 11.278 1.00 93.56 83 PHE A C 1
ATOM 707 O O . PHE A 1 83 ? -3.768 -10.480 11.908 1.00 93.56 83 PHE A O 1
ATOM 714 N N . SER A 1 84 ? -2.777 -12.291 11.030 1.00 93.31 84 SER A N 1
ATOM 715 C CA . SER A 1 84 ? -1.425 -12.008 11.523 1.00 93.31 84 SER A CA 1
ATOM 716 C C . SER A 1 84 ? -0.623 -11.073 10.604 1.00 93.31 84 SER A C 1
ATOM 718 O O . SER A 1 84 ? 0.585 -10.906 10.791 1.00 93.31 84 SER A O 1
ATOM 720 N N . ASN A 1 85 ? -1.245 -10.463 9.588 1.00 92.38 85 ASN A N 1
ATOM 721 C CA . ASN A 1 85 ? -0.582 -9.511 8.700 1.00 92.38 85 ASN A CA 1
ATOM 722 C C . ASN A 1 85 ? -0.364 -8.157 9.401 1.00 92.38 85 ASN A C 1
ATOM 724 O O . ASN A 1 85 ? -1.186 -7.243 9.331 1.00 92.38 85 ASN A O 1
ATOM 728 N N . TYR A 1 86 ? 0.787 -8.017 10.065 1.00 92.12 86 TYR A N 1
ATOM 729 C CA . TYR A 1 86 ? 1.167 -6.780 10.753 1.00 92.12 86 TYR A CA 1
ATOM 730 C C . TYR A 1 86 ? 1.215 -5.563 9.818 1.00 92.12 86 TYR A C 1
ATOM 732 O O . TYR A 1 86 ? 0.847 -4.466 10.230 1.00 92.12 86 TYR A O 1
ATOM 740 N N . SER A 1 87 ? 1.624 -5.734 8.556 1.00 93.31 87 SER A N 1
ATOM 741 C CA . SER A 1 87 ? 1.672 -4.631 7.591 1.00 93.31 87 SER A CA 1
ATOM 742 C C . SER A 1 87 ? 0.280 -4.053 7.330 1.00 93.31 87 SER A C 1
ATOM 744 O O . SER A 1 87 ? 0.130 -2.833 7.317 1.00 93.31 87 SER A O 1
ATOM 746 N N . ALA A 1 88 ? -0.742 -4.907 7.215 1.00 93.81 88 ALA A N 1
ATOM 747 C CA . ALA A 1 88 ? -2.129 -4.479 7.050 1.00 93.81 88 ALA A CA 1
ATOM 748 C C . ALA A 1 88 ? -2.669 -3.761 8.301 1.00 93.81 88 ALA A C 1
ATOM 750 O O . ALA A 1 88 ? -3.284 -2.700 8.185 1.00 93.81 88 ALA A O 1
ATOM 751 N N . TRP A 1 89 ? -2.382 -4.278 9.503 1.00 94.38 89 TRP A N 1
ATOM 752 C CA . TRP A 1 89 ? -2.746 -3.615 10.764 1.00 94.38 89 TRP A CA 1
ATOM 753 C C . TRP A 1 89 ? -2.074 -2.252 10.929 1.00 94.38 89 TRP A C 1
ATOM 755 O O . TRP A 1 89 ? -2.736 -1.260 11.246 1.00 94.38 89 TRP A O 1
ATOM 765 N N . HIS A 1 90 ? -0.765 -2.186 10.678 1.00 92.50 90 HIS A N 1
ATOM 766 C CA . HIS A 1 90 ? -0.006 -0.944 10.736 1.00 92.50 90 HIS A CA 1
ATOM 767 C C . HIS A 1 90 ? -0.588 0.082 9.761 1.00 92.50 90 HIS A C 1
ATOM 769 O O . HIS A 1 90 ? -0.910 1.203 10.155 1.00 92.50 90 HIS A O 1
ATOM 775 N N . TYR A 1 91 ? -0.803 -0.325 8.512 1.00 91.81 91 TYR A N 1
ATOM 776 C CA . TYR A 1 91 ? -1.411 0.505 7.483 1.00 91.81 91 TYR A CA 1
ATOM 777 C C . TYR A 1 91 ? -2.787 1.041 7.909 1.00 91.81 91 TYR A C 1
ATOM 779 O O . TYR A 1 91 ? -3.010 2.253 7.890 1.00 91.81 91 TYR A O 1
ATOM 787 N N . ARG A 1 92 ? -3.674 0.165 8.401 1.00 92.44 92 ARG A N 1
ATOM 788 C CA . ARG A 1 92 ? -5.007 0.537 8.894 1.00 92.44 92 ARG A CA 1
ATOM 789 C C . ARG A 1 92 ? -4.950 1.564 10.024 1.00 92.44 92 ARG A C 1
ATOM 791 O O . ARG A 1 92 ? -5.676 2.554 9.982 1.00 92.44 92 ARG A O 1
ATOM 798 N N . SER A 1 93 ? -4.080 1.365 11.016 1.00 91.69 93 SER A N 1
ATOM 799 C CA . SER A 1 93 ? -3.937 2.314 12.131 1.00 91.69 93 SER A CA 1
ATOM 800 C C . SER A 1 93 ? -3.518 3.710 11.656 1.00 91.69 93 SER A C 1
ATOM 802 O O . SER A 1 93 ? -4.050 4.711 12.130 1.00 91.69 93 SER A O 1
ATOM 804 N N . LYS A 1 94 ? -2.628 3.793 10.657 1.00 88.06 94 LYS A N 1
ATOM 805 C CA . LYS A 1 94 ? -2.218 5.069 10.054 1.00 88.06 94 LYS A CA 1
ATOM 806 C C . LYS A 1 94 ? -3.367 5.763 9.323 1.00 88.06 94 LYS A C 1
ATOM 808 O O . LYS A 1 94 ? -3.448 6.986 9.400 1.00 88.06 94 LYS A O 1
ATOM 813 N N . LEU A 1 95 ? -4.246 5.017 8.648 1.00 87.19 95 LEU A N 1
ATOM 814 C CA . LEU A 1 95 ? -5.444 5.588 8.021 1.00 87.19 95 LEU A CA 1
ATOM 815 C C . LEU A 1 95 ? -6.392 6.181 9.065 1.00 87.19 95 LEU A C 1
ATOM 817 O O . LEU A 1 95 ? -6.826 7.318 8.920 1.00 87.19 95 LEU A O 1
ATOM 821 N N . LEU A 1 96 ? -6.684 5.443 10.139 1.00 87.25 96 LEU A N 1
ATOM 822 C CA . LEU A 1 96 ? -7.601 5.904 11.189 1.00 87.25 96 LEU A CA 1
ATOM 823 C C . LEU A 1 96 ? -7.103 7.185 11.871 1.00 87.25 96 LEU A C 1
ATOM 825 O O . LEU A 1 96 ? -7.885 8.115 12.070 1.00 87.25 96 LEU A O 1
ATOM 829 N N . LEU A 1 97 ? -5.794 7.264 12.140 1.00 84.75 97 LEU A N 1
ATOM 830 C CA . LEU A 1 97 ? -5.154 8.469 12.675 1.00 84.75 97 LEU A CA 1
ATOM 831 C C . LEU A 1 97 ? -5.271 9.664 11.721 1.00 84.75 97 LEU A C 1
ATOM 833 O O . LEU A 1 97 ? -5.523 10.778 12.169 1.00 84.75 97 LEU A O 1
ATOM 837 N N . ALA A 1 98 ? -5.123 9.446 10.413 1.00 76.25 98 ALA A N 1
ATOM 838 C CA . ALA A 1 98 ? -5.255 10.509 9.417 1.00 76.25 98 ALA A CA 1
ATOM 839 C C . ALA A 1 98 ? -6.699 11.030 9.272 1.00 76.25 98 ALA A C 1
ATOM 841 O O . ALA A 1 98 ? -6.893 12.159 8.829 1.00 76.25 98 ALA A O 1
ATOM 842 N N . HIS A 1 99 ? -7.702 10.232 9.653 1.00 68.81 99 HIS A N 1
ATOM 843 C CA . HIS A 1 99 ? -9.124 10.562 9.518 1.00 68.81 99 HIS A CA 1
ATOM 844 C C . HIS A 1 99 ? -9.821 10.937 10.838 1.00 68.81 99 HIS A C 1
ATOM 846 O O . HIS A 1 99 ? -11.041 11.085 10.848 1.00 68.81 99 HIS A O 1
ATOM 852 N N . GLY A 1 100 ? -9.079 11.104 11.941 1.00 59.12 100 GLY A N 1
ATOM 853 C CA . GLY A 1 100 ? -9.637 11.575 13.217 1.00 59.12 100 GLY A CA 1
ATOM 854 C C . GLY A 1 100 ? -10.678 10.638 13.841 1.00 59.12 100 GLY A C 1
ATOM 855 O O . GLY A 1 100 ? -11.563 11.100 14.553 1.00 59.12 100 GLY A O 1
ATOM 856 N N . LYS A 1 101 ? -10.594 9.331 13.562 1.00 52.31 101 LYS A N 1
ATOM 857 C CA . LYS A 1 101 ? -11.457 8.292 14.153 1.00 52.31 101 LYS A CA 1
ATOM 858 C C . LYS A 1 101 ? -10.657 7.428 15.133 1.00 52.31 101 LYS A C 1
ATOM 860 O O . LYS A 1 101 ? -10.531 6.222 14.919 1.00 52.31 101 LYS A O 1
ATOM 865 N N . ALA A 1 102 ? -10.047 8.073 16.127 1.00 44.25 102 ALA A N 1
ATOM 866 C CA . ALA A 1 102 ? -9.421 7.399 17.264 1.00 44.25 102 ALA A CA 1
ATOM 867 C C . ALA A 1 102 ? -10.440 7.228 18.393 1.00 44.25 102 ALA A C 1
ATOM 869 O O . ALA A 1 102 ? -11.191 8.200 18.636 1.00 44.25 102 ALA A O 1
#

pLDDT: mean 85.74, std 10.14, range [44.25, 95.75]

Sequence (102 aa):
MRCLEAQPKSYCTWHHRLWILSEYNSDPSRWDSELSLCNKYLSLDERNFHCWDYRRFVLSKRQKSDSSSEELDFSMDKIKANFSNYSAWHYRSKLLLAHGKA

InterPro domains:
  IPR002088 Protein prenyltransferase, alpha subunit [PF01239] (2-23)
  IPR002088 Protein prenyltransferase, alpha subunit [PF01239] (31-61)
  IPR002088 Protein prenyltransferase, alpha subunit [PF01239] (69-97)
  IPR002088 Protein prenyltransferase, alpha subunit [PS51147] (1-26)
  IPR002088 Protein prenyltransferase, alpha subunit [PS51147] (30-64)
  IPR002088 Protein prenyltransferase, alpha subunit [PS51147] (67-101)

Radius of gyration: 13.61 Å; chains: 1; bounding box: 29×28×33 Å

Foldseek 3Di:
DCPCVVPVLDLCVLVVVLVCCVPPNVDLVVLVVLLVVLVVVCVVPVLNLSSLVSNVSSLVSNPDPCSLVVLLVVLVVSCVVPVPNVSSVVSNVVSCVVVVND

Secondary structure (DSSP, 8-state):
-HHHHH-TT-HHHHHHHHHHHHHT---THHHHHHHHHHHHHHHH-TT-HHHHHHHHHHHHHH--TTHHHHHHHHHHHHHHH-TT-HHHHHHHHHHHHHTT--

Organism: Caligus rogercresseyi (NCBI:txid217165)